Protein AF-A0AAJ0X917-F1 (afdb_monomer_lite)

Organism: NCBI:txid85075

Foldseek 3Di:
DPPQFKKKKFFAWAQDPPDQAPAPDDDPPDDPAQKHFAWDDKDFPDWDWDWDADPVVRHIGDTGTTGHGRIITITTPMDHDPVSVVCCQVQASADVVGPCVVVRVVPHRHIDIDTDD

Secondary structure (DSSP, 8-state):
-----EEEEEESPEE--S--S--SS---S----SEEEEEEEEE-PSPEEE--EETTTTEEPPPEEEEPTT-EEEEEEEEE-HHHHHHHHHH-S--SS-S-GGGTTTTTT-EEEEEE-

pLDDT: mean 72.04, std 19.14, range [31.88, 93.44]

InterPro domains:
  IPR019117 CRISPR-associated protein, Cmr3 [PF09700] (35-115)

Structure (mmCIF, N/CA/C/O backbone):
data_AF-A0AAJ0X917-F1
#
_entry.id   AF-A0AAJ0X917-F1
#
loop_
_atom_site.group_PDB
_atom_site.id
_atom_site.type_symbol
_atom_site.label_atom_id
_atom_site.label_alt_id
_atom_site.label_comp_id
_atom_site.label_asym_id
_atom_site.label_entity_id
_atom_site.label_seq_id
_atom_site.pdbx_PDB_ins_code
_atom_site.Cartn_x
_atom_site.Cartn_y
_atom_site.Cartn_z
_atom_site.occupancy
_atom_site.B_iso_or_equiv
_atom_site.auth_seq_id
_atom_site.auth_comp_id
_atom_site.auth_asym_id
_atom_site.auth_atom_id
_atom_site.pdbx_PDB_model_num
ATOM 1 N N . MET A 1 1 ? -20.492 3.649 25.266 1.00 31.88 1 MET A N 1
ATOM 2 C CA . MET A 1 1 ? -20.257 3.109 23.908 1.00 31.88 1 MET A CA 1
ATOM 3 C C . MET A 1 1 ? -18.834 3.461 23.504 1.00 31.88 1 MET A C 1
ATOM 5 O O . MET A 1 1 ? -18.574 4.622 23.230 1.00 31.88 1 MET A O 1
ATOM 9 N N . ALA A 1 2 ? -17.896 2.513 23.562 1.00 32.84 2 ALA A N 1
ATOM 10 C CA . ALA A 1 2 ? -16.527 2.749 23.107 1.00 32.84 2 ALA A CA 1
ATOM 11 C C . ALA A 1 2 ? -16.530 2.736 21.575 1.00 32.84 2 ALA A C 1
ATOM 13 O O . ALA A 1 2 ? -16.809 1.697 20.976 1.00 32.84 2 ALA A O 1
ATOM 14 N N . ALA A 1 3 ? -16.306 3.896 20.956 1.00 34.38 3 ALA A N 1
ATOM 15 C CA . ALA A 1 3 ? -16.155 4.002 19.514 1.00 34.38 3 ALA A CA 1
ATOM 16 C C . ALA A 1 3 ? -14.991 3.097 19.097 1.00 34.38 3 ALA A C 1
ATOM 18 O O . ALA A 1 3 ? -13.835 3.368 19.421 1.00 34.38 3 ALA A O 1
ATOM 19 N N . ARG A 1 4 ? -15.315 1.988 18.430 1.00 44.56 4 ARG A N 1
ATOM 20 C CA . ARG A 1 4 ? -14.350 1.097 17.786 1.00 44.56 4 ARG A CA 1
ATOM 21 C C . ARG A 1 4 ? -13.834 1.839 16.563 1.00 44.56 4 ARG A C 1
ATOM 23 O O . ARG A 1 4 ? -14.336 1.651 15.465 1.00 44.56 4 ARG A O 1
ATOM 30 N N . GLN A 1 5 ? -12.937 2.795 16.789 1.00 48.75 5 GLN A N 1
ATOM 31 C CA . GLN A 1 5 ? -12.375 3.616 15.727 1.00 48.75 5 GLN A CA 1
ATOM 32 C C . GLN A 1 5 ? -11.472 2.729 14.895 1.00 48.75 5 GLN A C 1
ATOM 34 O O . GLN A 1 5 ? -10.311 2.486 15.224 1.00 48.75 5 GLN A O 1
ATOM 39 N N . GLY A 1 6 ? -12.048 2.184 13.840 1.00 53.88 6 GLY A N 1
ATOM 40 C CA . GLY A 1 6 ? -11.291 1.398 12.918 1.00 53.88 6 GLY A CA 1
ATOM 41 C C . GLY A 1 6 ? -10.534 2.298 11.943 1.00 53.88 6 GLY A C 1
ATOM 42 O O . GLY A 1 6 ? -10.957 3.409 11.612 1.00 53.88 6 GLY A O 1
ATOM 43 N N . LEU A 1 7 ? -9.396 1.807 11.461 1.00 55.62 7 LEU A N 1
ATOM 44 C CA . LEU A 1 7 ? -8.514 2.542 10.562 1.00 55.62 7 LEU A CA 1
ATOM 45 C C . LEU A 1 7 ? -8.599 1.980 9.144 1.00 55.62 7 LEU A C 1
ATOM 47 O O . LEU A 1 7 ? -8.348 0.797 8.915 1.00 55.62 7 LEU A O 1
ATOM 51 N N . ARG A 1 8 ? -8.957 2.839 8.194 1.00 51.25 8 ARG A N 1
ATOM 52 C CA . ARG A 1 8 ? -8.942 2.595 6.756 1.00 51.25 8 ARG A CA 1
ATOM 53 C C . ARG A 1 8 ? -7.578 3.000 6.209 1.00 51.25 8 ARG A C 1
ATOM 55 O O . ARG A 1 8 ? -7.185 4.156 6.336 1.00 51.25 8 ARG A O 1
ATOM 62 N N . VAL A 1 9 ? -6.882 2.069 5.565 1.00 60.66 9 VAL A N 1
ATOM 63 C CA . VAL A 1 9 ? -5.575 2.320 4.939 1.00 60.66 9 VAL A CA 1
ATOM 64 C C . VAL A 1 9 ? -5.713 2.228 3.423 1.00 60.66 9 VAL A C 1
ATOM 66 O O . VAL A 1 9 ? -5.908 1.131 2.908 1.00 60.66 9 VAL A O 1
ATOM 69 N N . ALA A 1 10 ? -5.619 3.354 2.709 1.00 54.22 10 ALA A N 1
ATOM 70 C CA . ALA A 1 10 ? -5.594 3.379 1.240 1.00 54.22 10 ALA A CA 1
ATOM 71 C C . ALA A 1 10 ? -4.144 3.313 0.740 1.00 54.22 10 ALA A C 1
ATOM 73 O O . ALA A 1 10 ? -3.354 4.181 1.104 1.00 54.22 10 ALA A O 1
ATOM 74 N N . ARG A 1 11 ? -3.774 2.300 -0.059 1.00 62.59 11 ARG A N 1
ATOM 75 C CA . ARG A 1 11 ? -2.376 2.060 -0.487 1.00 62.59 11 ARG A CA 1
ATOM 76 C C . ARG A 1 11 ? -2.058 2.550 -1.907 1.00 62.59 11 ARG A C 1
ATOM 78 O O . ARG A 1 11 ? -2.918 2.520 -2.787 1.00 62.59 11 ARG A O 1
ATOM 85 N N . ARG A 1 12 ? -0.793 2.931 -2.129 1.00 51.03 12 ARG A N 1
ATOM 86 C CA . ARG A 1 12 ? -0.075 2.895 -3.425 1.00 51.03 12 ARG A CA 1
ATOM 87 C C . ARG A 1 12 ? 0.494 1.487 -3.684 1.00 51.03 12 ARG A C 1
ATOM 89 O O . ARG A 1 12 ? 0.443 0.679 -2.756 1.00 51.03 12 ARG A O 1
ATOM 96 N N . PRO A 1 13 ? 1.045 1.172 -4.880 1.00 52.38 13 PRO A N 1
ATOM 97 C CA . PRO A 1 13 ? 1.605 -0.142 -5.152 1.00 52.38 13 PRO A CA 1
ATOM 98 C C . PRO A 1 13 ? 2.548 -0.551 -4.026 1.00 52.38 13 PRO A C 1
ATOM 100 O O . PRO A 1 13 ? 3.438 0.213 -3.647 1.00 52.38 13 PRO A O 1
ATOM 103 N N . ALA A 1 14 ? 2.287 -1.704 -3.425 1.00 53.12 14 ALA A N 1
ATOM 104 C CA . ALA A 1 14 ? 3.026 -2.169 -2.263 1.00 53.12 14 ALA A CA 1
ATOM 105 C C . ALA A 1 14 ? 3.739 -3.462 -2.615 1.00 53.12 14 ALA A C 1
ATOM 107 O O . ALA A 1 14 ? 3.064 -4.462 -2.827 1.00 53.12 14 ALA A O 1
ATOM 108 N N . VAL A 1 15 ? 5.069 -3.439 -2.702 1.00 50.88 15 VAL A N 1
ATOM 109 C CA . VAL A 1 15 ? 5.873 -4.656 -2.857 1.00 50.88 15 VAL A CA 1
ATOM 110 C C . VAL A 1 15 ? 5.706 -5.451 -1.572 1.00 50.88 15 VAL A C 1
ATOM 112 O O . VAL A 1 15 ? 6.155 -5.013 -0.516 1.00 50.88 15 VAL A O 1
ATOM 115 N N . SER A 1 16 ? 4.990 -6.569 -1.651 1.00 42.03 16 SER A N 1
ATOM 116 C CA . SER A 1 16 ? 4.738 -7.401 -0.480 1.00 42.03 16 SER A CA 1
ATOM 117 C C . SER A 1 16 ? 5.989 -8.234 -0.191 1.00 42.03 16 SER A C 1
ATOM 119 O O . SER A 1 16 ? 6.340 -9.057 -1.039 1.00 42.03 16 SER A O 1
ATOM 121 N N . PRO A 1 17 ? 6.636 -8.117 0.981 1.00 38.34 17 PRO A N 1
ATOM 122 C CA . PRO A 1 17 ? 7.107 -9.320 1.642 1.00 38.34 17 PRO A CA 1
ATOM 123 C C . PRO A 1 17 ? 5.849 -10.079 2.089 1.00 38.34 17 PRO A C 1
ATOM 125 O O . PRO A 1 17 ? 4.801 -9.481 2.350 1.00 38.34 17 PRO A O 1
ATOM 128 N N . THR A 1 18 ? 5.887 -11.396 2.068 1.00 34.31 18 THR A N 1
ATOM 129 C CA . THR 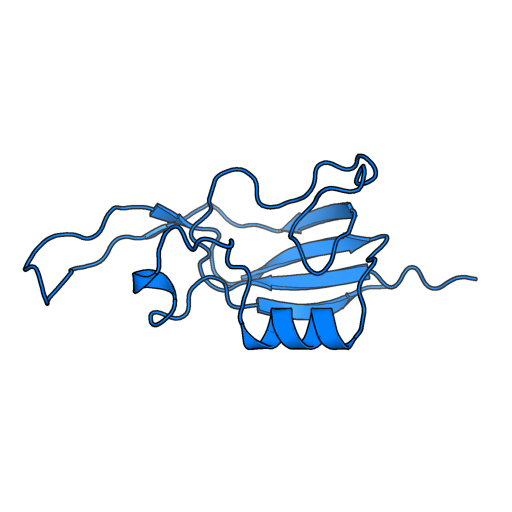A 1 18 ? 4.687 -12.239 2.044 1.00 34.31 18 THR A CA 1
ATOM 130 C C . THR A 1 18 ? 3.809 -12.173 3.310 1.00 34.31 18 THR A C 1
ATOM 132 O O . THR A 1 18 ? 2.693 -12.661 3.251 1.00 34.31 18 THR A O 1
ATOM 135 N N . ASP A 1 19 ? 4.182 -11.483 4.399 1.00 35.44 19 ASP A N 1
ATOM 136 C CA . ASP A 1 19 ? 3.465 -11.574 5.690 1.00 35.44 19 ASP A CA 1
ATOM 137 C C . ASP A 1 19 ? 3.356 -10.233 6.454 1.00 35.44 19 ASP A C 1
ATOM 139 O O . ASP A 1 19 ? 3.841 -10.071 7.569 1.00 35.44 19 ASP A O 1
ATOM 143 N N . GLY A 1 20 ? 2.725 -9.221 5.850 1.00 38.41 20 GLY A N 1
ATOM 144 C CA . GLY A 1 20 ? 2.645 -7.857 6.407 1.00 38.41 20 GLY A CA 1
ATOM 145 C C . GLY A 1 20 ? 1.339 -7.477 7.114 1.00 38.41 20 GLY A C 1
ATOM 146 O O . GLY A 1 20 ? 0.992 -6.296 7.150 1.00 38.41 20 GLY A O 1
ATOM 147 N N . VAL A 1 21 ? 0.572 -8.440 7.617 1.00 42.34 21 VAL A N 1
ATOM 148 C CA . VAL A 1 21 ? -0.538 -8.196 8.550 1.00 42.34 21 VAL A CA 1
ATOM 149 C C . VAL A 1 21 ? -0.331 -9.157 9.704 1.00 42.34 21 VAL A C 1
ATOM 151 O O . VAL A 1 21 ? -0.231 -10.359 9.476 1.00 42.34 21 VAL A O 1
ATOM 154 N N . CYS A 1 22 ? -0.254 -8.636 10.930 1.00 35.16 22 CYS A N 1
ATOM 155 C CA . CYS A 1 22 ? -0.182 -9.485 12.112 1.00 35.16 22 CYS A CA 1
ATOM 156 C C . CYS A 1 22 ? -1.358 -10.479 12.081 1.00 35.16 22 CYS A C 1
ATOM 158 O O . CYS A 1 22 ? -2.509 -10.026 12.013 1.00 35.16 22 CYS A O 1
ATOM 160 N N . PRO A 1 23 ? -1.122 -11.805 12.118 1.00 34.78 23 PRO A N 1
ATOM 161 C CA . PRO A 1 23 ? -2.202 -12.742 12.387 1.00 34.78 23 PRO A CA 1
ATOM 162 C C . PRO A 1 23 ? -2.840 -12.346 13.723 1.00 34.78 23 PRO A C 1
ATOM 164 O O . P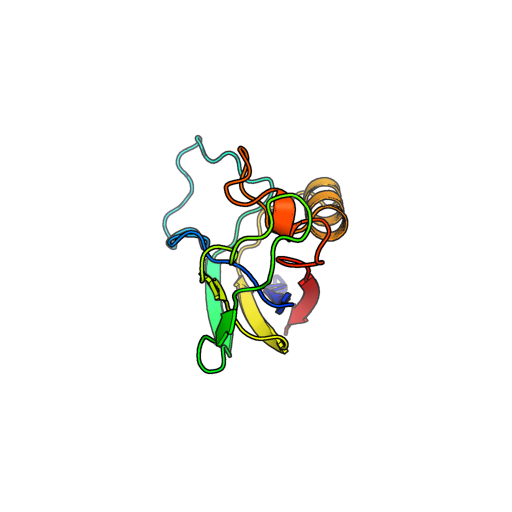RO A 1 23 ? -2.151 -11.893 14.632 1.00 34.78 23 PRO A O 1
ATOM 167 N N . ALA A 1 24 ? -4.163 -12.470 13.820 1.00 35.53 24 ALA A N 1
ATOM 168 C CA . ALA A 1 24 ? -5.017 -11.929 14.885 1.00 35.53 24 ALA A CA 1
ATOM 169 C C . ALA A 1 24 ? -4.725 -12.427 16.326 1.00 35.53 24 ALA A C 1
ATOM 171 O O . ALA A 1 24 ? -5.534 -12.212 17.228 1.00 35.53 24 ALA A O 1
ATOM 172 N N . SER A 1 25 ? -3.600 -13.098 16.568 1.00 34.62 25 SER A N 1
ATOM 173 C CA . SER A 1 25 ? -3.093 -13.417 17.898 1.00 34.62 25 SER A CA 1
ATOM 174 C C . SER A 1 25 ? -2.442 -12.190 18.542 1.00 34.62 25 SER A C 1
ATOM 176 O O . SER A 1 25 ? -1.648 -11.501 17.902 1.00 34.62 25 SER A O 1
ATOM 178 N N . ARG A 1 26 ? -2.752 -11.948 19.826 1.00 37.44 26 ARG A N 1
ATOM 179 C CA . ARG A 1 26 ? -2.068 -10.959 20.680 1.00 37.44 26 ARG A CA 1
ATOM 180 C C . ARG A 1 26 ? -0.552 -10.985 20.438 1.00 37.44 26 ARG A C 1
ATOM 182 O O . ARG A 1 26 ? 0.016 -12.078 20.447 1.00 37.44 26 ARG A O 1
ATOM 189 N N . PRO A 1 27 ? 0.119 -9.830 20.310 1.00 41.66 27 PRO A N 1
ATOM 190 C CA . PRO A 1 27 ? 1.568 -9.815 20.276 1.00 41.66 27 PRO A CA 1
ATOM 191 C C . PRO A 1 27 ? 2.119 -10.264 21.631 1.00 41.66 27 PRO A C 1
ATOM 193 O O . PRO A 1 27 ? 2.010 -9.572 22.640 1.00 41.66 27 PRO A O 1
ATOM 196 N N . THR A 1 28 ? 2.745 -11.435 21.658 1.00 34.91 28 THR A N 1
ATOM 197 C CA . THR A 1 28 ? 3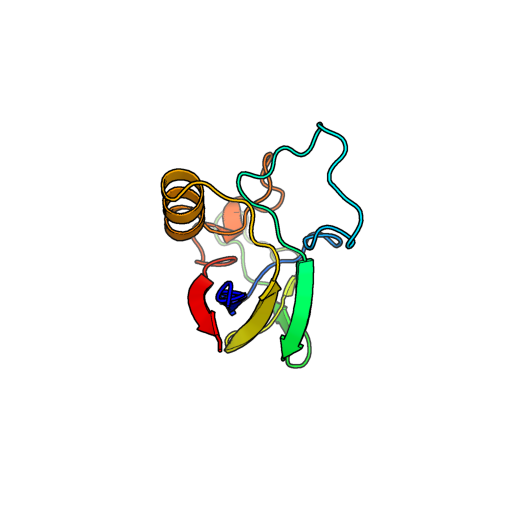.740 -11.773 22.675 1.00 34.91 28 THR A CA 1
ATOM 198 C C . THR A 1 28 ? 4.982 -10.924 22.417 1.00 34.91 28 THR A C 1
ATOM 200 O O . THR A 1 28 ? 5.817 -11.303 21.609 1.00 34.91 28 THR A O 1
ATOM 203 N N . ALA A 1 29 ? 5.038 -9.751 23.057 1.00 34.06 29 ALA A N 1
ATOM 204 C CA . ALA A 1 29 ? 6.203 -8.951 23.478 1.00 34.06 29 ALA A CA 1
ATOM 205 C C . ALA A 1 29 ? 7.426 -8.734 22.543 1.00 34.06 29 ALA A C 1
ATOM 207 O O . ALA A 1 29 ? 8.391 -8.115 22.979 1.00 34.06 29 ALA A O 1
ATOM 208 N N . ALA A 1 30 ? 7.430 -9.178 21.287 1.00 35.94 30 ALA A N 1
ATOM 209 C CA . ALA A 1 30 ? 8.622 -9.149 20.434 1.00 35.94 30 ALA A CA 1
ATOM 210 C C . ALA A 1 30 ? 8.293 -8.840 18.971 1.00 35.94 30 ALA A C 1
ATOM 212 O O . ALA A 1 30 ? 8.736 -9.524 18.051 1.00 35.94 30 ALA A O 1
ATOM 213 N N . SER A 1 31 ? 7.501 -7.803 18.741 1.00 42.88 31 SER A N 1
ATOM 214 C CA . SER A 1 31 ? 7.273 -7.295 17.398 1.00 42.88 31 SER A CA 1
ATOM 215 C C . SER A 1 31 ? 7.893 -5.915 17.230 1.00 42.88 31 SER A C 1
ATOM 217 O O . SER A 1 31 ? 7.534 -4.983 17.942 1.00 42.88 31 SER A O 1
ATOM 219 N N . SER A 1 32 ? 8.801 -5.775 16.266 1.00 43.81 32 SER A N 1
ATOM 220 C CA . SER A 1 32 ? 9.507 -4.527 15.938 1.00 43.81 32 SER A CA 1
ATOM 221 C C . SER A 1 32 ? 8.626 -3.457 15.277 1.00 43.81 32 SER A C 1
ATOM 223 O O . SER A 1 32 ? 9.117 -2.392 14.903 1.00 43.81 32 SER A O 1
ATOM 225 N N . TRP A 1 33 ? 7.328 -3.720 15.100 1.00 50.38 33 TRP A N 1
ATOM 226 C CA . TRP A 1 33 ? 6.410 -2.770 14.489 1.00 50.38 33 TRP A CA 1
ATOM 227 C C . TRP A 1 33 ? 6.017 -1.664 15.478 1.00 50.38 33 TRP A C 1
ATOM 229 O O . TRP A 1 33 ? 5.932 -1.869 16.683 1.00 50.38 33 TRP A O 1
ATOM 239 N N . ALA A 1 34 ? 5.765 -0.463 14.956 1.00 60.28 34 ALA A N 1
ATOM 240 C CA . ALA A 1 34 ? 5.404 0.708 15.759 1.00 60.28 34 ALA A CA 1
ATOM 241 C C . ALA A 1 34 ? 3.894 0.800 16.086 1.00 60.28 34 ALA A C 1
ATOM 243 O O . ALA A 1 34 ? 3.502 1.544 16.982 1.00 60.28 34 ALA A O 1
ATOM 244 N N . ALA A 1 35 ? 3.045 0.067 15.359 1.00 69.88 35 ALA A N 1
ATOM 245 C CA . ALA A 1 35 ? 1.602 -0.046 15.586 1.00 69.88 35 ALA A CA 1
ATOM 246 C C . ALA A 1 35 ? 1.086 -1.454 15.244 1.00 69.88 35 ALA A C 1
ATOM 248 O O . ALA A 1 35 ? 1.538 -2.022 14.244 1.00 69.88 35 ALA A O 1
ATOM 249 N N . CYS A 1 36 ? 0.111 -1.986 15.991 1.00 72.06 36 CYS A N 1
ATOM 250 C CA . CYS A 1 36 ? -0.651 -3.138 15.508 1.00 72.06 36 CYS A CA 1
ATOM 251 C C . CYS A 1 36 ? -2.139 -3.008 15.677 1.00 72.06 36 CYS A C 1
ATOM 253 O O . CYS A 1 36 ? -2.658 -2.170 16.400 1.00 72.06 36 CYS A O 1
ATOM 255 N N . ALA A 1 37 ? -2.809 -3.825 14.884 1.00 80.19 37 ALA A N 1
ATOM 256 C CA . ALA A 1 37 ? -4.239 -3.868 14.788 1.00 80.19 37 ALA A CA 1
ATOM 257 C C . ALA A 1 37 ? -4.651 -5.231 14.247 1.00 80.19 37 ALA A C 1
ATOM 259 O O . ALA A 1 37 ? -3.875 -5.939 13.597 1.00 80.19 37 ALA A O 1
ATOM 260 N N . ARG A 1 38 ? -5.917 -5.555 14.454 1.00 81.69 38 ARG A N 1
ATOM 261 C CA . ARG A 1 38 ? -6.584 -6.706 13.867 1.00 81.69 38 ARG A CA 1
ATOM 262 C C . ARG A 1 38 ? -7.147 -6.326 12.501 1.00 81.69 38 ARG A C 1
ATOM 264 O O . ARG A 1 38 ? -7.955 -5.406 12.403 1.00 81.69 38 ARG A O 1
ATOM 271 N N . LEU A 1 39 ? -6.777 -7.051 11.447 1.00 84.12 39 LEU A N 1
ATOM 272 C CA . LEU A 1 39 ? -7.424 -6.902 10.141 1.00 84.12 39 LEU A CA 1
ATOM 273 C C . LEU A 1 39 ? -8.847 -7.470 10.194 1.00 84.12 39 LEU A C 1
ATOM 275 O O . LEU A 1 39 ? -9.042 -8.635 10.532 1.00 84.12 39 LEU A O 1
ATOM 279 N N . VAL A 1 40 ? -9.833 -6.642 9.858 1.00 88.06 40 VAL A N 1
ATOM 280 C CA . VAL A 1 40 ? -11.254 -7.020 9.808 1.00 88.06 40 VAL A CA 1
ATOM 281 C C . VAL A 1 40 ? -11.666 -7.393 8.394 1.00 88.06 40 VAL A C 1
ATOM 283 O O . VAL A 1 40 ? -12.339 -8.396 8.181 1.00 88.06 40 VAL A O 1
ATOM 286 N N . SER A 1 41 ? -11.281 -6.567 7.426 1.00 85.38 41 SER A N 1
ATOM 287 C CA . SER A 1 41 ? -11.649 -6.728 6.024 1.00 85.38 41 SER A CA 1
ATOM 288 C C . SER A 1 41 ? -10.604 -6.068 5.133 1.00 85.38 41 SER A C 1
ATOM 290 O O . SER A 1 41 ? -9.866 -5.180 5.572 1.00 85.38 41 SER A O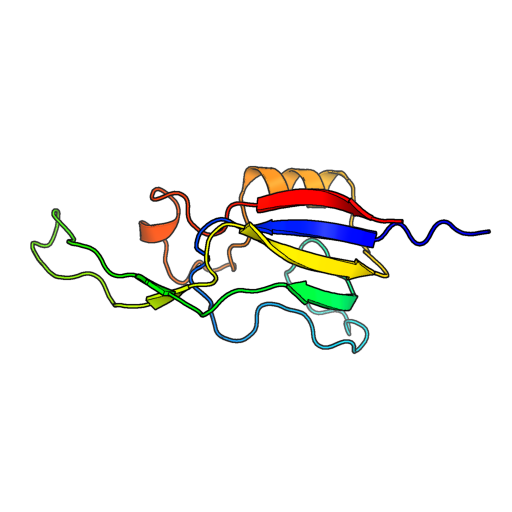 1
ATOM 292 N N . ALA A 1 42 ? -10.556 -6.471 3.867 1.00 85.81 42 ALA A N 1
ATOM 293 C CA . ALA A 1 42 ? -9.738 -5.823 2.858 1.00 85.81 42 ALA A CA 1
ATOM 294 C C . ALA A 1 42 ? -10.453 -5.817 1.500 1.00 85.81 42 ALA A C 1
ATOM 296 O O . ALA A 1 42 ? -10.986 -6.831 1.059 1.00 85.81 42 ALA A O 1
ATOM 297 N N . ALA A 1 43 ? -10.429 -4.672 0.821 1.00 88.19 43 ALA A N 1
ATOM 298 C CA . ALA A 1 43 ? -10.862 -4.519 -0.561 1.00 88.19 43 ALA A CA 1
ATOM 299 C C . ALA A 1 43 ? -9.607 -4.313 -1.405 1.00 88.19 43 ALA A C 1
ATOM 301 O O . ALA A 1 43 ? -9.073 -3.206 -1.499 1.00 88.19 43 ALA A O 1
ATOM 302 N N . VAL A 1 44 ? -9.104 -5.413 -1.963 1.00 87.81 44 VAL A N 1
ATOM 303 C CA . VAL A 1 44 ? -7.844 -5.462 -2.708 1.00 87.81 44 VAL A CA 1
ATOM 304 C C . VAL A 1 44 ? -8.149 -5.996 -4.107 1.00 87.81 44 VAL A C 1
ATOM 306 O O . VAL A 1 44 ? -8.523 -7.163 -4.242 1.00 87.81 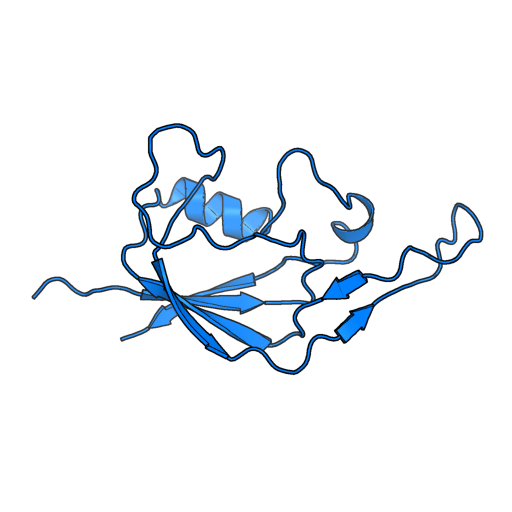44 VAL A O 1
ATOM 309 N N . PRO A 1 45 ? -8.027 -5.168 -5.159 1.00 85.31 45 PRO A N 1
ATOM 310 C CA . PRO A 1 45 ? -8.126 -5.645 -6.532 1.00 85.31 45 PRO A CA 1
ATOM 311 C C . PRO A 1 45 ? -7.019 -6.658 -6.859 1.00 85.31 45 PRO A C 1
ATOM 313 O O . PRO A 1 45 ? -6.089 -6.876 -6.080 1.00 85.31 45 PRO A O 1
ATOM 316 N N . ARG A 1 46 ? -7.089 -7.267 -8.048 1.00 86.19 46 ARG A N 1
ATOM 317 C CA . ARG A 1 46 ? -6.084 -8.238 -8.505 1.00 86.19 46 ARG A CA 1
ATOM 318 C C . ARG A 1 46 ? -4.665 -7.680 -8.330 1.00 86.19 46 ARG A C 1
ATOM 320 O O . ARG A 1 46 ? -4.362 -6.587 -8.805 1.00 86.19 46 ARG A O 1
ATOM 327 N N . ALA A 1 47 ? -3.799 -8.472 -7.697 1.00 85.31 47 ALA A N 1
ATOM 328 C CA . ALA A 1 47 ? -2.389 -8.140 -7.534 1.00 85.31 47 ALA A CA 1
ATOM 329 C C . ALA A 1 47 ? -1.732 -7.832 -8.889 1.00 85.31 47 ALA A C 1
ATOM 331 O O . ALA A 1 47 ? -1.910 -8.575 -9.858 1.00 85.31 47 ALA A O 1
ATOM 332 N N . GLN A 1 48 ? -0.956 -6.753 -8.937 1.00 84.88 48 GLN A N 1
ATOM 333 C CA . GLN A 1 48 ? -0.209 -6.338 -10.120 1.00 84.88 48 GLN A CA 1
ATOM 334 C C . GLN A 1 48 ? 1.233 -6.827 -10.018 1.00 84.88 48 GLN A C 1
ATOM 336 O O . GLN A 1 48 ? 1.813 -6.837 -8.936 1.00 84.88 48 GLN A O 1
ATOM 341 N N . VAL A 1 49 ? 1.825 -7.238 -11.136 1.00 88.25 49 VAL A N 1
ATOM 342 C CA . VAL A 1 49 ? 3.260 -7.532 -11.197 1.00 88.25 49 VAL A CA 1
ATOM 343 C C . VAL A 1 49 ? 3.958 -6.281 -11.702 1.00 88.25 49 VAL A C 1
ATOM 345 O O . VAL A 1 49 ? 3.686 -5.830 -12.812 1.00 88.25 49 VAL A O 1
ATOM 348 N N . VAL A 1 50 ? 4.836 -5.716 -10.879 1.00 86.75 50 VAL A N 1
ATOM 349 C CA . VAL A 1 50 ? 5.585 -4.504 -11.205 1.00 86.75 50 VAL A CA 1
ATOM 350 C C . VAL A 1 50 ? 7.068 -4.838 -11.282 1.00 86.75 50 VAL A C 1
ATOM 352 O O . VAL A 1 50 ? 7.655 -5.394 -10.356 1.00 86.75 50 VAL A O 1
ATOM 355 N N . SER A 1 51 ? 7.676 -4.498 -12.412 1.00 86.56 51 SER A N 1
ATOM 356 C CA . SER A 1 51 ? 9.124 -4.517 -12.621 1.00 86.56 51 SER A CA 1
ATOM 357 C C . SER A 1 51 ? 9.572 -3.081 -12.943 1.00 86.56 51 SER A C 1
ATOM 359 O O . SER A 1 51 ? 8.952 -2.114 -12.506 1.00 86.56 51 SER A O 1
ATOM 361 N N . GLY A 1 52 ? 10.689 -2.913 -13.626 1.00 88.12 52 GLY A N 1
ATOM 362 C CA . GLY A 1 52 ? 11.219 -1.641 -14.085 1.00 88.12 52 GLY A CA 1
ATOM 363 C C . GLY A 1 52 ? 12.603 -1.854 -14.675 1.00 88.12 52 GLY A C 1
ATOM 364 O O . GLY A 1 52 ? 13.158 -2.947 -14.585 1.00 88.12 52 GLY A O 1
ATOM 365 N N . TRP A 1 53 ? 13.172 -0.805 -15.251 1.00 90.56 53 TRP A N 1
ATOM 366 C CA . TRP A 1 53 ? 14.549 -0.833 -15.729 1.00 90.56 53 TRP A CA 1
ATOM 367 C C . TRP A 1 53 ? 15.457 -0.139 -14.716 1.00 90.56 53 TRP A C 1
ATOM 369 O O . TRP A 1 53 ? 15.153 0.958 -14.240 1.00 90.56 53 TRP A O 1
ATOM 379 N N . ASP A 1 54 ? 16.536 -0.803 -14.321 1.00 88.81 54 ASP A N 1
ATOM 380 C CA . ASP A 1 54 ? 17.603 -0.209 -13.529 1.00 88.81 54 ASP A CA 1
ATOM 381 C C . ASP A 1 54 ? 18.598 0.445 -14.487 1.00 88.81 54 ASP A C 1
ATOM 383 O O . ASP A 1 54 ? 19.402 -0.239 -15.115 1.00 88.81 54 ASP A O 1
ATOM 387 N N . LEU A 1 55 ? 18.518 1.772 -14.614 1.00 89.19 55 LEU A N 1
ATOM 388 C CA . LEU A 1 55 ? 19.408 2.551 -15.478 1.00 89.19 55 LEU A CA 1
ATOM 389 C C . LEU A 1 55 ? 20.850 2.599 -14.959 1.00 89.19 55 LEU A C 1
ATOM 391 O O . LEU A 1 55 ? 21.762 2.763 -15.760 1.00 89.19 55 LEU A O 1
ATOM 395 N N . ALA A 1 56 ? 21.071 2.440 -13.650 1.00 88.00 56 ALA A N 1
ATOM 396 C CA . ALA A 1 56 ? 22.417 2.471 -13.082 1.00 88.00 56 ALA A CA 1
ATOM 397 C C . ALA A 1 56 ? 23.196 1.195 -13.427 1.00 88.00 56 ALA A C 1
ATOM 399 O O . ALA A 1 56 ? 24.385 1.253 -13.717 1.00 88.00 56 ALA A O 1
ATOM 400 N N . ASN A 1 57 ? 22.507 0.050 -13.435 1.00 90.06 57 ASN A N 1
ATOM 401 C CA . ASN A 1 57 ? 23.102 -1.259 -13.725 1.00 90.06 57 ASN A CA 1
ATOM 402 C C . ASN A 1 57 ? 22.710 -1.825 -15.101 1.00 90.06 57 ASN A C 1
ATOM 404 O O . ASN A 1 57 ? 23.028 -2.976 -15.391 1.00 90.06 57 ASN A O 1
ATOM 408 N N . TRP A 1 58 ? 21.984 -1.054 -15.919 1.00 93.44 58 TRP A N 1
ATOM 409 C CA . TRP A 1 58 ? 21.500 -1.440 -17.251 1.00 93.44 58 TRP A CA 1
ATOM 410 C C . TRP A 1 58 ? 20.813 -2.813 -17.313 1.00 93.44 58 TRP A C 1
ATOM 412 O O . TRP A 1 58 ? 21.010 -3.595 -18.242 1.00 93.44 58 TRP A O 1
ATOM 422 N N . ARG A 1 59 ? 19.984 -3.120 -16.312 1.00 92.56 59 ARG A N 1
ATOM 423 C CA . ARG A 1 59 ? 19.343 -4.436 -16.175 1.00 92.56 59 ARG A CA 1
ATOM 424 C C . ARG A 1 59 ? 17.881 -4.332 -15.746 1.00 92.56 59 ARG A C 1
ATOM 426 O O . ARG A 1 59 ? 17.496 -3.346 -15.113 1.00 92.56 59 ARG A O 1
ATOM 433 N N . PRO A 1 60 ? 17.049 -5.349 -16.021 1.00 89.75 60 PRO A N 1
ATOM 434 C CA . PRO A 1 60 ? 15.698 -5.391 -15.481 1.00 89.75 60 PRO A CA 1
ATOM 435 C C . PRO A 1 60 ? 15.721 -5.513 -13.950 1.00 89.75 60 PRO A C 1
ATOM 437 O O . PRO A 1 60 ? 16.502 -6.271 -13.372 1.00 89.75 60 PRO A O 1
ATOM 440 N N . LYS A 1 61 ? 14.829 -4.775 -13.285 1.00 88.75 61 LYS A N 1
ATOM 441 C CA . LYS A 1 61 ? 14.575 -4.898 -11.846 1.00 88.75 61 LYS A CA 1
ATOM 442 C C . LYS A 1 61 ? 13.774 -6.175 -11.571 1.00 88.75 61 LYS A C 1
ATOM 444 O O . LYS A 1 61 ? 12.893 -6.513 -12.371 1.00 88.75 61 LYS A O 1
ATOM 449 N N . PRO A 1 62 ? 13.987 -6.842 -10.423 1.00 86.81 62 PRO A N 1
ATOM 450 C CA . PRO A 1 62 ? 13.173 -7.984 -10.027 1.00 86.81 62 PRO A CA 1
ATOM 451 C C . PRO A 1 62 ? 11.678 -7.659 -10.104 1.00 86.81 62 PRO A C 1
ATOM 453 O O . PRO A 1 62 ? 11.223 -6.624 -9.599 1.00 86.81 62 PRO A O 1
ATOM 456 N N . ALA A 1 63 ? 10.928 -8.529 -10.779 1.00 87.50 63 ALA A N 1
ATOM 457 C CA . ALA A 1 63 ? 9.482 -8.426 -10.859 1.00 87.50 63 ALA A CA 1
ATOM 458 C C . ALA A 1 63 ? 8.878 -8.781 -9.498 1.00 87.50 63 ALA A C 1
ATOM 460 O O . ALA A 1 63 ? 9.190 -9.820 -8.920 1.00 87.50 63 ALA A O 1
ATOM 461 N N . GLN A 1 64 ? 8.020 -7.908 -8.983 1.00 84.38 64 GLN A N 1
ATOM 462 C CA . GLN A 1 64 ? 7.441 -8.039 -7.653 1.00 84.38 64 GLN A CA 1
ATOM 463 C C . GLN A 1 64 ? 5.923 -7.974 -7.741 1.00 84.38 64 GLN A C 1
ATOM 465 O O . GLN A 1 64 ? 5.360 -7.161 -8.477 1.00 84.38 64 GLN A O 1
ATOM 470 N N . ARG A 1 65 ? 5.249 -8.837 -6.979 1.00 82.62 65 ARG A N 1
ATOM 471 C CA . ARG A 1 65 ? 3.802 -8.735 -6.801 1.00 82.62 65 ARG A CA 1
ATOM 472 C C . ARG A 1 65 ? 3.502 -7.580 -5.859 1.00 82.62 65 ARG A C 1
ATOM 474 O O . ARG A 1 65 ? 4.062 -7.502 -4.767 1.00 82.62 65 ARG A O 1
ATOM 481 N N . ALA A 1 66 ? 2.604 -6.710 -6.297 1.00 83.50 66 ALA A N 1
ATOM 482 C CA . ALA A 1 66 ? 2.186 -5.546 -5.556 1.00 83.50 66 ALA A CA 1
ATOM 483 C C . ALA A 1 66 ? 0.666 -5.447 -5.428 1.00 83.50 66 ALA A C 1
ATOM 485 O O . ALA A 1 66 ? -0.079 -5.717 -6.376 1.00 83.50 66 ALA A O 1
ATOM 486 N N . ALA A 1 67 ? 0.205 -5.033 -4.246 1.00 84.62 67 ALA A N 1
ATOM 487 C CA . ALA A 1 67 ? -1.188 -4.634 -4.064 1.00 84.62 67 ALA A CA 1
ATOM 488 C C . ALA A 1 67 ? -1.435 -3.360 -4.887 1.00 84.62 67 ALA A C 1
ATOM 490 O O . ALA A 1 67 ? -0.645 -2.429 -4.755 1.00 84.62 67 ALA A O 1
ATOM 491 N N . PRO A 1 68 ? -2.471 -3.289 -5.734 1.00 83.56 68 PRO A N 1
ATOM 492 C CA . PRO A 1 68 ? -2.691 -2.136 -6.600 1.00 83.56 68 PRO A CA 1
ATOM 493 C C . PRO A 1 68 ? -3.086 -0.886 -5.807 1.00 83.56 68 PRO A C 1
ATOM 495 O O . PRO A 1 68 ? -3.585 -0.963 -4.678 1.00 83.56 68 PRO A O 1
ATOM 498 N N . SER A 1 69 ? -2.903 0.280 -6.430 1.00 84.06 69 SER A N 1
ATOM 499 C CA . SER A 1 69 ? -3.388 1.552 -5.892 1.00 84.06 69 SER A CA 1
ATOM 500 C C . SER A 1 69 ? -4.884 1.497 -5.584 1.00 84.06 69 SER A C 1
ATOM 502 O O . SER A 1 69 ? -5.658 0.929 -6.351 1.00 84.06 69 SER A O 1
ATOM 504 N N . GLY A 1 70 ? -5.295 2.111 -4.475 1.00 83.69 70 GLY A N 1
ATOM 505 C CA . GLY A 1 70 ? -6.700 2.127 -4.053 1.00 83.69 70 GLY A CA 1
ATOM 506 C C . GLY A 1 70 ? -7.131 0.888 -3.269 1.00 83.69 70 GLY A C 1
ATOM 507 O O . GLY A 1 70 ? -8.289 0.808 -2.870 1.00 83.69 70 GLY A O 1
ATOM 508 N N . SER A 1 71 ? -6.210 -0.040 -2.990 1.00 85.31 71 SER A N 1
ATOM 509 C CA . SER A 1 71 ? -6.448 -1.119 -2.028 1.00 85.31 71 SER A CA 1
ATOM 510 C C . SER A 1 71 ? -6.750 -0.539 -0.647 1.00 85.31 71 SER A C 1
ATOM 512 O O . SER A 1 71 ? -6.021 0.341 -0.178 1.00 85.31 71 SER A O 1
ATOM 514 N N . VAL A 1 72 ? -7.802 -1.045 -0.004 1.00 88.75 72 VAL A N 1
ATOM 515 C CA . VAL A 1 72 ? -8.285 -0.583 1.300 1.00 88.75 72 VAL A CA 1
ATOM 516 C C . VAL A 1 72 ? -8.220 -1.709 2.321 1.00 88.75 72 VAL A C 1
ATOM 518 O O . VAL A 1 72 ? -8.720 -2.800 2.065 1.00 88.75 72 VAL A O 1
ATOM 521 N N . TYR A 1 73 ? -7.663 -1.423 3.495 1.00 86.38 73 TYR A N 1
ATOM 522 C CA . TYR A 1 73 ? -7.640 -2.341 4.635 1.00 86.38 73 TYR A CA 1
ATOM 523 C C . TYR A 1 73 ? -8.407 -1.719 5.795 1.00 86.38 73 TYR A C 1
ATOM 525 O O . TYR A 1 73 ? -8.145 -0.565 6.133 1.00 86.38 73 TYR A O 1
ATOM 533 N N . TRP A 1 74 ? -9.330 -2.478 6.381 1.00 85.38 74 TRP A N 1
ATOM 534 C CA . TRP A 1 74 ? -10.074 -2.104 7.580 1.00 85.38 74 TRP A CA 1
ATOM 535 C C . TRP A 1 74 ? -9.454 -2.787 8.788 1.00 85.38 74 TRP A C 1
ATOM 537 O O . TRP A 1 74 ? -9.442 -4.015 8.881 1.00 85.38 74 TRP A O 1
ATOM 547 N N . LEU A 1 75 ? -8.933 -1.978 9.700 1.00 85.00 75 LEU A N 1
ATOM 548 C CA . LEU A 1 75 ? -8.280 -2.427 10.922 1.00 85.00 75 LEU A CA 1
ATOM 549 C C . LEU A 1 75 ? -9.147 -2.090 12.140 1.00 85.00 75 LEU A C 1
ATOM 551 O O . LEU A 1 75 ? -9.788 -1.043 12.143 1.00 85.00 75 LEU A O 1
ATOM 555 N N . ASP A 1 76 ? -9.142 -2.952 13.152 1.00 82.62 76 ASP A N 1
ATOM 556 C CA . ASP A 1 76 ? -9.801 -2.785 14.456 1.00 82.62 76 ASP A CA 1
ATOM 557 C C . ASP A 1 76 ? -8.799 -3.074 15.585 1.00 82.62 76 ASP A C 1
ATOM 559 O O . ASP A 1 76 ? -7.749 -3.664 15.335 1.00 82.62 76 ASP A O 1
ATOM 563 N N . ALA A 1 77 ? -9.109 -2.668 16.818 1.00 84.00 77 ALA A N 1
ATOM 564 C CA . ALA A 1 77 ? -8.213 -2.784 17.972 1.00 84.00 77 ALA A CA 1
ATOM 565 C C . ALA A 1 77 ? -6.801 -2.237 17.673 1.00 84.00 77 ALA A C 1
ATOM 567 O O . ALA A 1 77 ? -5.801 -2.910 17.906 1.00 84.00 77 ALA A O 1
ATOM 568 N N . LEU A 1 78 ? -6.734 -1.035 17.087 1.00 82.12 78 LEU A N 1
ATOM 569 C CA . LEU A 1 78 ? -5.469 -0.368 16.796 1.00 82.12 78 LEU A CA 1
ATOM 570 C C . LEU A 1 78 ? -4.794 0.070 18.101 1.00 82.12 78 LEU A C 1
ATOM 572 O O . LEU A 1 78 ? -5.253 0.995 18.769 1.00 82.12 78 LEU A O 1
ATOM 576 N N . GLU A 1 79 ? -3.672 -0.562 18.415 1.00 80.81 79 GLU A N 1
ATOM 577 C CA . GLU A 1 79 ? -2.767 -0.213 19.500 1.00 80.81 79 GLU A CA 1
ATOM 578 C C . GLU A 1 79 ? -1.556 0.522 18.914 1.00 80.81 79 GLU A C 1
ATOM 580 O O . GLU A 1 79 ? -0.657 -0.074 18.312 1.00 80.81 79 GLU A O 1
ATOM 585 N N . ALA A 1 80 ? -1.559 1.850 19.039 1.00 80.06 80 ALA A N 1
ATOM 586 C CA . ALA A 1 80 ? -0.485 2.707 18.552 1.00 80.06 80 ALA A CA 1
ATOM 587 C C . ALA A 1 80 ? -0.465 4.049 19.287 1.00 80.06 80 ALA A C 1
ATOM 589 O O . ALA A 1 80 ? -1.512 4.598 19.636 1.00 80.06 80 ALA A O 1
ATOM 590 N N . THR A 1 81 ? 0.724 4.626 19.458 1.00 81.00 81 THR A N 1
ATOM 591 C CA . THR A 1 81 ? 0.842 6.026 19.880 1.00 81.00 81 THR A CA 1
ATOM 592 C C . THR A 1 81 ? 0.617 6.957 18.680 1.00 81.00 81 THR A C 1
ATOM 594 O O . THR A 1 81 ? 0.960 6.597 17.548 1.00 81.00 81 THR A O 1
ATOM 597 N N . PRO A 1 82 ? 0.087 8.179 18.877 1.00 84.06 82 PRO A N 1
ATOM 598 C CA . PRO A 1 82 ? -0.038 9.160 17.795 1.00 84.06 82 PRO A CA 1
ATOM 599 C C . PRO A 1 82 ? 1.290 9.431 17.074 1.00 84.06 82 PRO A C 1
ATOM 601 O O . PRO A 1 82 ? 1.319 9.599 15.858 1.00 84.06 82 PRO A O 1
ATOM 604 N N . GLN A 1 83 ? 2.403 9.411 17.811 1.00 83.81 83 GLN A N 1
ATOM 605 C CA . GLN A 1 83 ? 3.756 9.567 17.280 1.00 83.81 83 GLN A CA 1
ATOM 606 C C . GLN A 1 83 ? 4.141 8.394 16.374 1.00 83.81 83 GLN A C 1
ATOM 608 O O . GLN A 1 83 ? 4.690 8.611 15.296 1.00 83.81 83 GLN A O 1
ATOM 613 N N . ALA A 1 84 ? 3.817 7.160 16.773 1.00 80.25 84 ALA A N 1
ATOM 614 C CA . ALA A 1 84 ? 4.049 5.979 15.951 1.00 80.25 84 ALA A CA 1
ATOM 615 C C . ALA A 1 84 ? 3.220 6.006 14.660 1.00 80.25 84 ALA A C 1
ATOM 617 O O . ALA A 1 84 ? 3.747 5.703 13.590 1.00 80.25 84 ALA A O 1
ATOM 618 N N . LEU A 1 85 ? 1.954 6.431 14.729 1.00 82.31 85 LEU A N 1
ATOM 619 C CA . LEU A 1 85 ? 1.113 6.610 13.541 1.00 82.31 85 LEU A CA 1
ATOM 620 C C . LEU A 1 85 ? 1.649 7.720 12.630 1.00 82.31 85 LEU A C 1
ATOM 622 O O . LEU A 1 85 ? 1.714 7.533 11.416 1.00 82.31 85 LEU A O 1
ATOM 626 N N . GLY A 1 86 ? 2.085 8.844 13.204 1.00 84.38 86 GLY A N 1
ATOM 627 C CA . GLY A 1 86 ? 2.721 9.934 12.464 1.00 84.38 86 GLY A CA 1
ATOM 628 C C . GLY A 1 86 ? 3.989 9.475 11.744 1.00 84.38 86 GLY A C 1
ATOM 629 O O . GLY A 1 86 ? 4.148 9.736 10.551 1.00 84.38 86 GLY A O 1
ATOM 630 N N . LYS A 1 87 ? 4.844 8.707 12.431 1.00 85.56 87 LYS A N 1
ATOM 631 C CA . LYS A 1 87 ? 6.031 8.082 11.836 1.00 85.56 87 LYS A CA 1
ATOM 632 C C . LYS A 1 87 ? 5.649 7.147 10.690 1.00 85.56 87 LYS A C 1
ATOM 634 O O . LYS A 1 87 ? 6.206 7.262 9.603 1.00 85.56 87 LYS A O 1
ATOM 639 N N . LEU A 1 88 ? 4.664 6.270 10.893 1.00 82.88 88 LEU A N 1
ATOM 640 C CA . LEU A 1 88 ? 4.225 5.325 9.865 1.00 82.88 88 LEU A CA 1
ATOM 641 C C . LEU A 1 88 ? 3.675 6.046 8.625 1.00 82.88 88 LEU A C 1
ATOM 643 O O . LEU A 1 88 ? 3.981 5.656 7.500 1.00 82.88 88 LEU A O 1
ATOM 647 N N . ALA A 1 89 ? 2.907 7.123 8.812 1.00 85.25 89 ALA A N 1
ATOM 648 C CA . ALA A 1 89 ? 2.400 7.947 7.715 1.00 85.25 89 ALA A CA 1
ATOM 649 C C . ALA A 1 89 ? 3.535 8.670 6.960 1.00 85.25 89 ALA A C 1
ATOM 651 O O . ALA A 1 89 ? 3.522 8.741 5.727 1.00 85.25 89 ALA A O 1
ATOM 652 N N . ALA A 1 90 ? 4.541 9.170 7.685 1.00 86.12 90 ALA A N 1
ATOM 653 C CA . ALA A 1 90 ? 5.685 9.874 7.112 1.00 86.12 90 ALA A CA 1
ATOM 654 C C . ALA A 1 90 ? 6.665 8.941 6.383 1.00 86.12 90 ALA A C 1
ATOM 656 O O . ALA A 1 90 ? 7.207 9.308 5.337 1.00 86.12 90 ALA A O 1
ATOM 657 N N . GLU A 1 91 ? 6.882 7.730 6.895 1.00 84.19 91 GLU A N 1
ATOM 658 C CA . GLU A 1 91 ? 7.914 6.814 6.402 1.00 84.19 91 GLU A CA 1
ATOM 659 C C . GLU A 1 91 ? 7.377 5.733 5.457 1.00 84.19 91 GLU A C 1
ATOM 661 O O . GLU A 1 91 ? 8.116 5.300 4.569 1.00 84.19 91 GLU A O 1
ATOM 666 N N . GLY A 1 92 ? 6.097 5.367 5.575 1.00 82.31 92 GLY A N 1
ATOM 667 C CA . GLY A 1 92 ? 5.455 4.282 4.830 1.00 82.31 92 GLY A CA 1
ATOM 668 C C . GLY A 1 92 ? 5.552 2.918 5.527 1.00 82.31 92 GLY A C 1
ATOM 669 O O . GLY A 1 92 ? 6.187 2.772 6.567 1.00 82.31 92 GLY A O 1
ATOM 670 N N . LEU A 1 93 ? 4.911 1.904 4.939 1.00 82.38 93 LEU A N 1
ATOM 671 C CA . LEU A 1 93 ? 4.915 0.520 5.441 1.00 82.38 93 LEU A CA 1
ATOM 672 C C . LEU A 1 93 ? 6.163 -0.227 4.956 1.00 82.38 93 LEU A C 1
ATOM 674 O O . LEU A 1 93 ? 6.084 -1.024 4.021 1.00 82.38 93 LEU A O 1
ATOM 678 N N . TRP A 1 94 ? 7.315 0.053 5.560 1.00 80.69 94 TRP A N 1
ATOM 679 C CA . TRP A 1 94 ? 8.570 -0.633 5.245 1.00 80.69 94 TRP A CA 1
ATOM 680 C C . TRP A 1 94 ? 9.020 -1.521 6.410 1.00 80.69 94 TRP A C 1
ATOM 682 O O . TRP A 1 94 ? 8.954 -1.065 7.552 1.00 80.69 94 TRP A O 1
ATOM 692 N N . PRO A 1 95 ? 9.475 -2.761 6.147 1.00 74.69 95 PRO A N 1
ATOM 693 C CA . PRO A 1 95 ? 10.174 -3.553 7.151 1.00 74.69 95 PRO A CA 1
ATOM 694 C C . PRO A 1 95 ? 11.547 -2.937 7.460 1.00 74.69 95 PRO A C 1
ATOM 696 O O . PRO A 1 95 ? 12.113 -2.206 6.641 1.00 74.69 95 PRO A O 1
ATOM 699 N N . ASP A 1 96 ? 12.065 -3.246 8.647 1.00 71.75 96 ASP A N 1
ATOM 700 C CA . ASP A 1 96 ? 13.433 -2.938 9.061 1.00 71.75 96 ASP A CA 1
ATOM 701 C C . ASP A 1 96 ? 14.146 -4.262 9.405 1.00 71.75 96 ASP A C 1
ATOM 703 O O . ASP A 1 96 ? 13.720 -4.930 10.355 1.00 71.75 96 ASP A O 1
ATOM 707 N N . PRO A 1 97 ? 15.166 -4.691 8.633 1.00 75.12 97 PRO A N 1
ATOM 708 C CA . PRO A 1 97 ? 15.760 -4.009 7.476 1.00 75.12 97 PRO A CA 1
ATOM 709 C C . PRO A 1 97 ? 14.846 -3.982 6.237 1.00 75.12 97 PRO A C 1
ATOM 711 O O . PRO A 1 97 ? 13.966 -4.819 6.062 1.00 75.12 97 PRO A O 1
ATOM 714 N N . CYS A 1 98 ? 15.056 -2.996 5.357 1.00 74.25 98 CYS A N 1
ATOM 715 C CA . CYS A 1 98 ? 14.248 -2.826 4.148 1.00 74.25 98 CYS A CA 1
ATOM 716 C C . CYS A 1 98 ? 14.679 -3.795 3.037 1.00 74.25 98 CYS A C 1
ATOM 718 O O . CYS A 1 98 ? 15.771 -3.664 2.485 1.00 74.25 98 CYS A O 1
ATOM 720 N N . ASP A 1 99 ? 13.776 -4.690 2.636 1.00 73.75 99 ASP A N 1
ATOM 721 C CA . ASP A 1 99 ? 14.035 -5.715 1.612 1.00 73.75 99 ASP A CA 1
ATOM 722 C C . ASP A 1 99 ? 14.133 -5.164 0.174 1.00 73.75 99 ASP A C 1
ATOM 724 O O . ASP A 1 99 ? 14.569 -5.858 -0.745 1.00 73.75 99 ASP A O 1
ATOM 728 N N . ALA A 1 100 ? 13.695 -3.921 -0.061 1.00 75.94 100 ALA A N 1
ATOM 729 C CA . ALA A 1 100 ? 13.656 -3.312 -1.393 1.00 75.94 100 ALA A CA 1
ATOM 730 C C . ALA A 1 100 ? 13.948 -1.797 -1.349 1.00 75.94 100 ALA A C 1
ATOM 732 O O . ALA A 1 100 ? 13.073 -0.981 -1.667 1.00 75.94 100 ALA A O 1
ATOM 733 N N . PRO A 1 101 ? 15.177 -1.380 -0.985 1.00 77.88 101 PRO A N 1
ATOM 734 C CA . PRO A 1 101 ? 15.499 0.025 -0.732 1.00 77.88 101 PRO A CA 1
ATOM 735 C C . PRO A 1 101 ? 15.330 0.916 -1.969 1.00 77.88 101 PRO A C 1
ATOM 737 O O . PRO A 1 101 ? 14.957 2.079 -1.839 1.00 77.88 101 PRO A O 1
ATOM 740 N N . GLN A 1 102 ? 15.505 0.373 -3.177 1.00 79.81 102 GLN A N 1
ATOM 741 C CA . GLN A 1 102 ? 15.315 1.099 -4.438 1.00 79.81 102 GLN A CA 1
ATOM 742 C C . GLN A 1 102 ? 13.841 1.425 -4.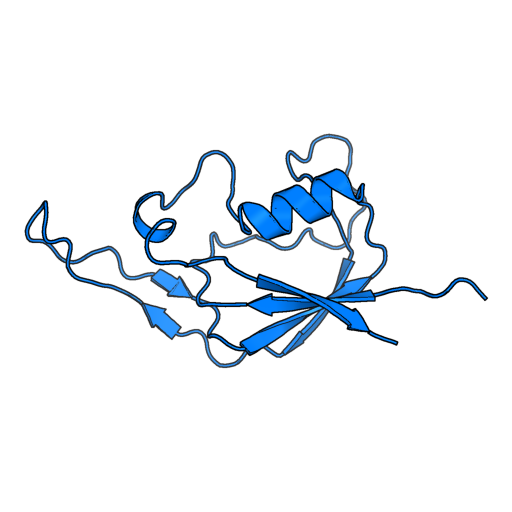725 1.00 79.81 102 GLN A C 1
ATOM 744 O O . GLN A 1 102 ? 13.557 2.359 -5.467 1.00 79.81 102 GLN A O 1
ATOM 749 N N . ARG A 1 103 ? 12.889 0.698 -4.125 1.00 81.50 103 ARG A N 1
ATOM 750 C CA . ARG A 1 103 ? 11.445 0.925 -4.318 1.00 81.50 103 ARG A CA 1
ATOM 751 C C . ARG A 1 103 ? 10.899 2.040 -3.427 1.00 81.50 103 ARG A C 1
ATOM 753 O O . ARG A 1 103 ? 9.851 2.616 -3.721 1.00 81.50 103 ARG A O 1
ATOM 760 N N . ARG A 1 104 ? 11.620 2.390 -2.359 1.00 81.19 104 ARG A N 1
ATOM 761 C CA . ARG A 1 104 ? 11.272 3.504 -1.470 1.00 81.19 104 ARG A CA 1
ATOM 762 C C . ARG A 1 104 ? 11.248 4.866 -2.181 1.00 81.19 104 ARG A C 1
ATOM 764 O O . ARG A 1 104 ? 10.219 5.536 -2.074 1.00 81.19 104 ARG A O 1
ATOM 771 N N . PRO A 1 105 ? 12.285 5.279 -2.939 1.00 82.44 105 PRO A N 1
ATOM 772 C CA . PRO A 1 105 ? 12.246 6.531 -3.700 1.00 82.44 105 PRO A CA 1
ATOM 773 C C . PRO A 1 105 ? 11.239 6.505 -4.860 1.00 82.44 105 PRO A C 1
ATOM 775 O O . PRO A 1 105 ? 10.733 7.552 -5.243 1.00 82.44 105 PRO A O 1
ATOM 778 N N . GLU A 1 106 ? 10.878 5.326 -5.376 1.00 83.88 106 GLU A N 1
ATOM 779 C CA . GLU A 1 106 ? 9.828 5.179 -6.399 1.00 83.88 106 GLU A CA 1
ATOM 780 C C . GLU A 1 106 ? 8.409 5.445 -5.844 1.00 83.88 106 GLU A C 1
ATOM 782 O O . GLU A 1 106 ? 7.454 5.590 -6.605 1.00 83.88 106 GLU A O 1
ATOM 787 N N . GLY A 1 107 ? 8.252 5.539 -4.516 1.00 83.56 107 GLY A N 1
ATOM 788 C CA . GLY A 1 107 ? 6.990 5.904 -3.866 1.00 83.56 107 GLY A CA 1
ATOM 789 C C . GLY A 1 107 ? 6.065 4.728 -3.536 1.00 83.56 107 GLY A C 1
ATOM 790 O O . GLY A 1 107 ? 4.873 4.949 -3.291 1.00 83.56 107 GLY A O 1
ATOM 791 N N . PHE A 1 108 ? 6.597 3.502 -3.508 1.00 84.38 108 PHE A N 1
ATOM 792 C CA . PHE A 1 108 ? 5.879 2.311 -3.044 1.00 84.38 108 PHE A CA 1
ATOM 793 C C . PHE A 1 108 ? 5.597 2.376 -1.534 1.00 84.38 108 PHE A C 1
ATOM 795 O O . PHE A 1 108 ? 6.177 3.185 -0.807 1.00 84.38 108 PHE A O 1
ATOM 802 N N . ASN A 1 109 ? 4.681 1.526 -1.057 1.00 83.06 109 ASN A N 1
ATOM 803 C CA . ASN A 1 109 ? 4.327 1.376 0.368 1.00 83.06 109 ASN A CA 1
ATOM 804 C C . ASN A 1 109 ? 3.859 2.670 1.067 1.00 83.06 109 ASN A C 1
ATOM 806 O O . ASN A 1 109 ? 3.852 2.766 2.296 1.00 83.06 109 ASN A O 1
ATOM 810 N N . ARG A 1 110 ? 3.423 3.666 0.289 1.00 86.50 110 ARG A N 1
ATOM 811 C CA . ARG A 1 110 ? 2.736 4.860 0.789 1.00 86.50 110 ARG A CA 1
ATOM 812 C C . ARG A 1 110 ? 1.263 4.568 1.023 1.00 86.50 110 ARG A C 1
ATOM 814 O O . ARG A 1 110 ? 0.637 3.840 0.248 1.00 86.50 110 ARG A O 1
ATOM 821 N N . PHE A 1 111 ? 0.713 5.172 2.067 1.00 86.38 111 PHE A N 1
ATOM 822 C CA . PHE A 1 111 ? -0.690 5.017 2.405 1.00 86.38 111 PHE A CA 1
ATOM 823 C C . PHE A 1 111 ? -1.249 6.248 3.123 1.00 86.38 111 PHE A C 1
ATOM 825 O O . PHE A 1 111 ? -0.503 7.128 3.550 1.00 86.38 111 PHE A O 1
ATOM 832 N N . THR A 1 112 ? -2.570 6.283 3.274 1.00 86.25 112 THR A N 1
ATOM 833 C CA . THR A 1 112 ? -3.278 7.294 4.068 1.00 86.25 112 THR A CA 1
ATOM 834 C C . THR A 1 112 ? -4.219 6.620 5.051 1.00 86.25 112 THR A C 1
ATOM 836 O O . THR A 1 112 ? -4.826 5.599 4.724 1.00 86.25 112 THR A O 1
ATOM 839 N N . PHE A 1 113 ? -4.325 7.206 6.240 1.00 85.56 113 PHE A N 1
ATOM 840 C CA . PHE A 1 113 ? -5.256 6.811 7.285 1.00 85.56 113 PHE A CA 1
ATOM 841 C C . PHE A 1 113 ? -6.597 7.531 7.138 1.00 85.56 113 PHE A C 1
ATOM 843 O O . PHE A 1 113 ? -6.639 8.725 6.853 1.00 85.56 113 PHE A O 1
ATOM 850 N N . ALA A 1 114 ? -7.687 6.820 7.393 1.00 85.00 114 ALA A N 1
ATOM 851 C CA . ALA A 1 114 ? -9.004 7.405 7.601 1.00 85.00 114 ALA A CA 1
ATOM 852 C C . ALA A 1 114 ? -9.768 6.608 8.662 1.00 85.00 114 ALA A C 1
ATOM 854 O O . ALA A 1 114 ? -9.509 5.423 8.850 1.00 85.00 114 ALA A O 1
ATOM 855 N N . VAL A 1 115 ? -10.704 7.247 9.355 1.00 87.25 115 VAL A N 1
ATOM 856 C CA . VAL A 1 115 ? -11.569 6.568 10.330 1.00 87.25 115 VAL A CA 1
ATOM 857 C C . VAL A 1 115 ? -12.704 5.862 9.585 1.00 87.25 115 VAL A C 1
ATOM 859 O O . VAL A 1 115 ? -13.202 6.394 8.590 1.00 87.25 115 VAL A O 1
ATOM 862 N N . TRP A 1 116 ? -13.112 4.676 10.044 1.00 75.44 116 TRP A N 1
ATOM 863 C CA . TRP A 1 116 ? -14.332 4.013 9.575 1.00 75.44 116 TRP A CA 1
ATOM 864 C C . TRP A 1 116 ? -15.312 3.735 10.733 1.00 75.44 116 TRP A C 1
ATOM 866 O O . TRP A 1 116 ? -14.847 3.467 11.844 1.00 75.44 116 TRP A O 1
ATOM 876 N N . PRO A 1 117 ? -16.633 3.884 10.488 1.00 70.25 117 PRO A N 1
ATOM 877 C CA . PRO A 1 117 ? -17.683 3.782 11.505 1.00 70.25 117 PRO A CA 1
ATOM 878 C C . PRO A 1 117 ? -18.099 2.344 11.834 1.00 70.25 117 PRO A C 1
ATOM 880 O O . PRO A 1 117 ? -18.069 1.491 10.917 1.00 70.25 117 PRO A O 1
#

Sequence (117 aa):
MAARQGLRVARRPAVSPTDGVCPASRPTAASSWAACARLVSAAVPRAQVVSGWDLANWRPKPAQRAAPSGSVYWLDALEATPQALGKLAAEGLWPDPCDAPQRRPEGFNRFTFAVWP

Radius of gyration: 15.46 Å; chains: 1; bounding box: 43×23×41 Å